Protein AF-A0A6G3ZUH9-F1 (afdb_monomer)

Radius of gyration: 16.76 Å; Cα contacts (8 Å, |Δi|>4): 23; chains: 1; bounding box: 44×18×41 Å

Organism: NCBI:txid2678564

pLDDT: mean 80.83, std 11.2, range [54.16, 93.69]

Sequence (65 aa):
MICAKRFDNLEQEAETDPLTGLANRRTLETVFANMKETSDRFSILMIDIDHFKVVNDTFGHGLGD

InterPro domains:
  IPR000160 GGDEF domain [PF00990] (14-65)
  IPR000160 GGDEF domain [PS508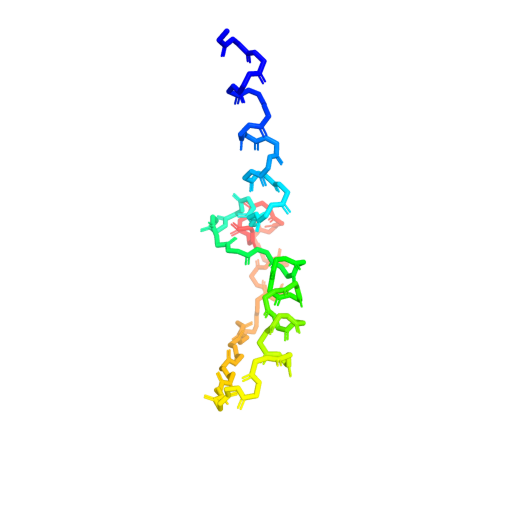87] (40-65)
  IPR000160 GGDEF domain [TIGR00254] (10-65)
  IPR029787 Nucleotide cyclase [SSF55073] (19-65)
  IPR043128 Reverse transcriptase/Diguanylate cyclase domain [G3DSA:3.30.70.270] (3-65)
  IPR050469 Diguanylate cyclase Dgc-like, bacteria [PTHR45138] (5-65)

Foldseek 3Di:
DVVVVVVVVVVQVVQADPVPSHGDPVVVVVVVVVVVVVPDDDDDDDDDDPPLVVVCVPVPVVVSD

Mean predicted aligned error: 8.19 Å

Structure (mmCIF, N/CA/C/O backbone):
data_AF-A0A6G3ZUH9-F1
#
_entry.id   AF-A0A6G3ZUH9-F1
#
loop_
_atom_site.group_PDB
_atom_site.id
_atom_site.type_symbol
_atom_site.label_atom_id
_atom_site.label_alt_id
_atom_site.label_comp_id
_atom_site.label_asym_id
_atom_site.label_entity_id
_atom_site.label_seq_id
_atom_site.pdbx_PDB_ins_code
_atom_site.Cartn_x
_atom_site.Cartn_y
_atom_site.Cartn_z
_atom_site.occupancy
_atom_site.B_iso_or_equiv
_atom_site.auth_seq_id
_atom_site.auth_comp_id
_atom_site.auth_asym_id
_atom_site.auth_atom_id
_atom_site.pdbx_PDB_model_num
ATOM 1 N N . MET A 1 1 ? 28.838 -8.895 9.493 1.00 56.72 1 MET A N 1
ATOM 2 C CA . MET A 1 1 ? 27.480 -9.488 9.528 1.00 56.72 1 MET A CA 1
ATOM 3 C C . MET A 1 1 ? 26.399 -8.530 10.051 1.00 56.72 1 MET A C 1
ATOM 5 O O . MET A 1 1 ? 25.280 -8.617 9.578 1.00 56.72 1 MET A O 1
ATOM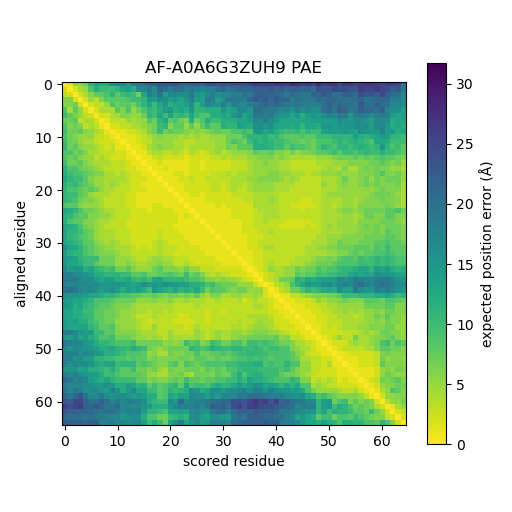 9 N N . ILE A 1 2 ? 26.701 -7.586 10.959 1.00 60.28 2 ILE A N 1
ATOM 10 C CA . ILE A 1 2 ? 25.706 -6.631 11.506 1.00 60.28 2 ILE A CA 1
ATOM 11 C C . ILE A 1 2 ? 25.270 -5.552 10.491 1.00 60.28 2 ILE A C 1
ATOM 13 O O . ILE A 1 2 ? 24.102 -5.182 10.474 1.00 60.28 2 ILE A O 1
ATOM 17 N N . CYS A 1 3 ? 26.165 -5.070 9.619 1.00 64.94 3 CYS A N 1
ATOM 18 C CA . CYS A 1 3 ? 25.811 -4.035 8.636 1.00 64.94 3 CYS A CA 1
ATOM 19 C C . CYS A 1 3 ? 24.877 -4.535 7.526 1.00 64.94 3 CYS A C 1
ATOM 21 O O . CYS A 1 3 ? 23.971 -3.804 7.158 1.00 64.94 3 CYS A O 1
ATOM 23 N N . ALA A 1 4 ? 25.058 -5.772 7.046 1.00 63.62 4 ALA A N 1
ATOM 24 C CA . ALA A 1 4 ? 24.192 -6.362 6.018 1.00 63.62 4 ALA A CA 1
ATOM 25 C C . ALA A 1 4 ? 22.743 -6.473 6.516 1.00 63.62 4 ALA A C 1
ATOM 27 O O . ALA A 1 4 ? 21.839 -5.925 5.912 1.00 63.62 4 ALA A O 1
ATOM 28 N N . LYS A 1 5 ? 22.556 -7.013 7.726 1.00 63.88 5 LYS A N 1
ATOM 29 C CA . LYS A 1 5 ? 21.232 -7.185 8.339 1.00 63.88 5 LYS A CA 1
ATOM 30 C C . LYS A 1 5 ? 20.500 -5.865 8.623 1.00 63.88 5 LYS A C 1
ATOM 32 O O . LYS A 1 5 ? 19.279 -5.825 8.653 1.00 63.88 5 LYS A O 1
ATOM 37 N N . ARG A 1 6 ? 21.247 -4.781 8.867 1.00 64.88 6 ARG A N 1
ATOM 38 C CA . ARG A 1 6 ? 20.677 -3.429 8.996 1.00 64.88 6 ARG A CA 1
ATOM 39 C C . ARG A 1 6 ? 20.266 -2.851 7.647 1.00 64.88 6 ARG A C 1
ATOM 41 O O . ARG A 1 6 ? 19.294 -2.115 7.604 1.00 64.88 6 ARG A O 1
ATOM 48 N N . PHE A 1 7 ? 21.003 -3.170 6.589 1.00 72.50 7 PHE A N 1
ATOM 49 C CA . PHE A 1 7 ? 20.662 -2.762 5.231 1.00 72.50 7 PHE A CA 1
ATOM 50 C C . PHE A 1 7 ? 19.395 -3.474 4.751 1.00 72.50 7 PHE A C 1
ATOM 52 O O . PHE A 1 7 ? 18.473 -2.802 4.311 1.00 72.50 7 PHE A O 1
ATOM 59 N N . ASP A 1 8 ? 19.308 -4.788 4.971 1.00 70.62 8 ASP A N 1
ATOM 60 C CA . ASP A 1 8 ? 18.143 -5.602 4.597 1.00 70.62 8 ASP A CA 1
ATOM 61 C C . ASP A 1 8 ? 16.853 -5.111 5.284 1.00 70.62 8 ASP A C 1
ATOM 63 O O . ASP A 1 8 ? 15.799 -5.018 4.662 1.00 70.62 8 ASP A O 1
ATOM 67 N N . ASN A 1 9 ? 16.936 -4.737 6.568 1.00 72.94 9 ASN A N 1
ATOM 68 C CA . ASN A 1 9 ? 15.791 -4.184 7.296 1.00 72.94 9 ASN A CA 1
ATOM 69 C C . ASN A 1 9 ? 15.371 -2.805 6.772 1.00 72.94 9 ASN A C 1
ATOM 71 O O . ASN A 1 9 ? 14.181 -2.528 6.684 1.00 72.94 9 ASN A O 1
ATOM 75 N N . LEU A 1 10 ? 16.335 -1.942 6.436 1.00 77.06 10 LEU A N 1
ATOM 76 C CA . LEU A 1 10 ? 16.045 -0.613 5.888 1.00 77.06 10 LEU A CA 1
ATOM 77 C C . LEU A 1 10 ? 15.418 -0.707 4.497 1.00 77.06 10 LEU A C 1
ATOM 79 O O . LEU A 1 10 ? 14.560 0.101 4.159 1.00 77.06 10 LEU A O 1
ATOM 83 N N . GLU A 1 11 ? 15.843 -1.684 3.701 1.00 78.12 11 GLU A N 1
ATOM 84 C CA . GLU A 1 11 ? 15.267 -1.962 2.390 1.00 78.12 11 GLU A CA 1
ATOM 85 C C . GLU A 1 11 ? 13.829 -2.477 2.533 1.00 78.12 11 GLU A C 1
ATOM 87 O O . GLU A 1 11 ? 12.920 -1.908 1.934 1.00 78.12 11 GLU A O 1
ATOM 92 N N . GLN A 1 12 ? 13.582 -3.436 3.433 1.00 76.75 12 GLN A N 1
ATOM 93 C CA . GLN A 1 12 ? 12.219 -3.893 3.723 1.00 76.75 12 GLN A CA 1
ATOM 94 C C . GLN A 1 12 ? 11.309 -2.779 4.254 1.00 76.75 12 GLN A C 1
ATOM 96 O O . GLN A 1 12 ? 10.180 -2.650 3.785 1.00 76.75 12 GLN A O 1
ATOM 101 N N . GLU A 1 13 ? 11.769 -1.959 5.200 1.00 77.75 13 GLU A N 1
ATOM 102 C CA . GLU A 1 13 ? 10.987 -0.828 5.722 1.00 77.75 13 GLU A CA 1
ATOM 103 C C . GLU A 1 13 ? 10.718 0.229 4.642 1.00 77.75 13 GLU A C 1
ATOM 105 O O . GLU A 1 13 ? 9.663 0.860 4.634 1.00 77.75 13 GLU A O 1
ATOM 110 N N . ALA A 1 14 ? 11.649 0.420 3.704 1.00 86.25 14 ALA A N 1
ATOM 111 C CA . ALA A 1 14 ? 11.463 1.339 2.589 1.00 86.25 14 ALA A CA 1
ATOM 112 C C . ALA A 1 14 ? 10.466 0.814 1.545 1.00 86.25 14 ALA A C 1
ATOM 114 O O . ALA A 1 14 ? 9.845 1.621 0.844 1.00 86.25 14 ALA A O 1
ATOM 115 N N . GLU A 1 15 ? 10.309 -0.507 1.433 1.00 92.12 15 GLU A N 1
ATOM 116 C CA . GLU A 1 15 ? 9.476 -1.158 0.420 1.00 92.12 15 GLU A CA 1
ATOM 117 C C . GLU A 1 15 ? 8.089 -1.587 0.913 1.00 92.12 15 GLU A C 1
ATOM 119 O O . GLU A 1 15 ? 7.180 -1.778 0.097 1.00 92.12 15 GLU A O 1
ATOM 124 N N . THR A 1 16 ? 7.896 -1.717 2.225 1.00 93.25 16 THR A N 1
ATOM 125 C CA . THR A 1 16 ? 6.657 -2.238 2.817 1.00 93.25 16 THR A CA 1
ATOM 126 C C . THR A 1 16 ? 5.890 -1.190 3.613 1.00 93.25 16 THR A C 1
ATOM 128 O O . THR A 1 16 ? 6.420 -0.152 4.007 1.00 93.25 16 THR A O 1
ATOM 131 N N . ASP A 1 17 ? 4.593 -1.421 3.767 1.00 91.31 17 ASP A N 1
ATOM 132 C CA . ASP A 1 17 ? 3.720 -0.698 4.676 1.00 91.31 17 ASP A CA 1
ATOM 133 C C . ASP A 1 17 ? 3.830 -1.341 6.072 1.00 91.31 17 ASP A C 1
ATOM 135 O O . ASP A 1 17 ? 3.629 -2.551 6.193 1.00 91.31 17 ASP A O 1
ATOM 139 N N . PRO A 1 18 ? 4.164 -0.581 7.129 1.00 84.31 18 PRO A N 1
ATOM 140 C CA . PRO A 1 18 ? 4.468 -1.149 8.445 1.00 84.31 18 PRO A CA 1
ATOM 141 C C . PRO A 1 18 ? 3.253 -1.773 9.137 1.00 84.31 18 PRO A C 1
ATOM 143 O O . PRO A 1 18 ? 3.414 -2.595 10.036 1.00 84.31 18 PRO A O 1
ATOM 146 N N . LEU A 1 19 ? 2.049 -1.379 8.730 1.00 85.69 19 LEU A N 1
ATOM 147 C CA . LEU A 1 19 ? 0.808 -1.831 9.330 1.00 85.69 19 LEU A CA 1
ATOM 148 C C . LEU A 1 19 ? 0.357 -3.180 8.753 1.00 85.69 19 LEU A C 1
ATOM 150 O O . LEU A 1 19 ? -0.083 -4.068 9.480 1.00 85.69 19 LEU A O 1
ATOM 154 N N . THR A 1 20 ? 0.506 -3.355 7.442 1.00 88.12 20 THR A N 1
ATOM 155 C CA . THR A 1 20 ? 0.024 -4.543 6.725 1.00 88.12 20 THR A CA 1
ATOM 156 C C . THR A 1 20 ? 1.137 -5.505 6.304 1.00 88.12 20 THR A C 1
ATOM 158 O O . THR A 1 20 ? 0.859 -6.659 5.978 1.00 88.12 20 THR A O 1
ATOM 161 N N . GLY A 1 21 ? 2.393 -5.050 6.274 1.00 88.94 21 GLY A N 1
ATOM 162 C CA . GLY A 1 21 ? 3.535 -5.783 5.716 1.00 88.94 21 GLY A CA 1
ATOM 163 C C . GLY A 1 21 ? 3.494 -5.935 4.189 1.00 88.94 21 GLY A C 1
ATOM 164 O O . GLY A 1 21 ? 4.342 -6.620 3.616 1.00 88.94 21 GLY A O 1
ATOM 165 N N . LEU A 1 22 ? 2.508 -5.330 3.517 1.00 92.44 22 LEU A N 1
ATOM 166 C CA . LEU A 1 22 ? 2.375 -5.362 2.062 1.00 92.44 22 LEU A CA 1
ATOM 167 C C . LEU A 1 22 ? 3.325 -4.363 1.405 1.00 92.44 22 LEU A C 1
ATOM 169 O O . LEU A 1 22 ? 3.800 -3.431 2.045 1.00 92.44 22 LEU A O 1
ATOM 173 N N . ALA A 1 23 ? 3.574 -4.526 0.104 1.00 93.38 23 ALA A N 1
ATOM 174 C CA . ALA A 1 23 ? 4.313 -3.535 -0.669 1.00 93.38 23 ALA A CA 1
ATOM 175 C C . ALA A 1 23 ? 3.619 -2.170 -0.574 1.00 93.38 23 ALA A C 1
ATOM 177 O O . ALA A 1 23 ? 2.424 -2.044 -0.852 1.00 93.38 23 ALA A O 1
ATOM 178 N N . ASN A 1 24 ? 4.374 -1.144 -0.195 1.00 93.69 24 ASN A N 1
ATOM 179 C CA . ASN A 1 24 ? 3.827 0.195 -0.095 1.00 93.69 24 ASN A CA 1
ATOM 180 C C . ASN A 1 24 ? 3.594 0.809 -1.486 1.00 93.69 24 ASN A C 1
ATOM 182 O O . ASN A 1 24 ? 3.988 0.284 -2.534 1.00 93.69 24 ASN A O 1
ATOM 186 N N . ARG A 1 25 ? 2.957 1.983 -1.491 1.00 91.81 25 ARG A N 1
ATOM 187 C CA . ARG A 1 25 ? 2.646 2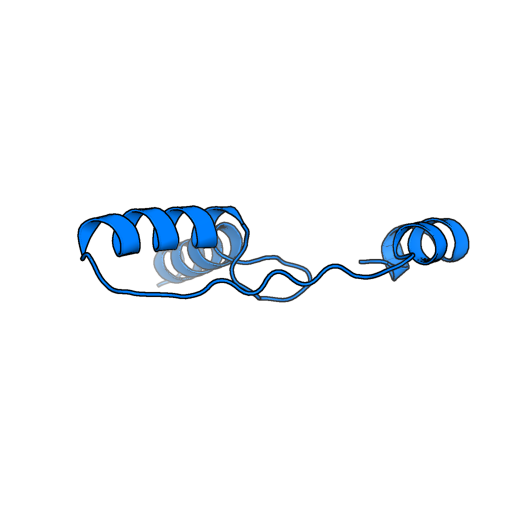.717 -2.720 1.00 91.81 25 ARG A CA 1
ATOM 188 C C . ARG A 1 25 ? 3.888 2.990 -3.581 1.00 91.81 25 ARG A C 1
ATOM 190 O O . ARG A 1 25 ? 3.797 2.912 -4.803 1.00 91.81 25 ARG A O 1
ATOM 197 N N . ARG A 1 26 ? 5.031 3.310 -2.969 1.00 91.56 26 ARG A N 1
ATOM 198 C CA . ARG A 1 26 ? 6.269 3.620 -3.698 1.00 91.56 26 ARG A CA 1
ATOM 199 C C . ARG A 1 26 ? 6.773 2.392 -4.452 1.00 91.56 26 ARG A C 1
ATOM 201 O O . ARG A 1 26 ? 7.089 2.495 -5.634 1.00 91.56 26 ARG A O 1
ATOM 208 N N . THR A 1 27 ? 6.782 1.236 -3.798 1.00 93.69 27 THR A N 1
ATOM 209 C CA . THR A 1 27 ? 7.146 -0.043 -4.419 1.00 93.69 27 THR A CA 1
ATOM 210 C C . THR A 1 27 ? 6.218 -0.372 -5.581 1.00 93.69 27 THR A C 1
ATOM 212 O O . THR A 1 27 ? 6.679 -0.737 -6.661 1.00 93.69 27 THR A O 1
ATOM 215 N N . LEU A 1 28 ? 4.910 -0.164 -5.405 1.00 91.56 28 LEU A N 1
ATOM 216 C CA . LEU A 1 28 ? 3.926 -0.357 -6.467 1.00 91.56 28 LEU A CA 1
ATOM 217 C C . LEU A 1 28 ? 4.213 0.536 -7.691 1.00 91.56 28 LEU A C 1
ATOM 219 O O . LEU A 1 28 ? 4.171 0.057 -8.823 1.00 91.56 28 LEU A O 1
ATOM 223 N N . GLU A 1 29 ? 4.545 1.813 -7.485 1.00 91.12 29 GLU A N 1
ATOM 224 C CA . GLU A 1 29 ? 4.911 2.744 -8.563 1.00 91.12 29 GLU A CA 1
ATOM 225 C C . GLU A 1 29 ? 6.168 2.289 -9.324 1.00 91.12 29 GLU A C 1
ATOM 227 O O . GLU A 1 29 ? 6.185 2.325 -10.557 1.00 91.12 29 GLU A O 1
ATOM 232 N N . THR A 1 30 ? 7.191 1.801 -8.614 1.00 91.00 30 THR A N 1
ATOM 233 C CA . THR A 1 30 ? 8.405 1.236 -9.224 1.00 91.00 30 THR A CA 1
ATOM 234 C C . THR A 1 30 ? 8.095 -0.006 -10.060 1.00 91.00 30 THR A C 1
ATOM 236 O O . THR A 1 30 ? 8.541 -0.109 -11.203 1.00 91.00 30 THR A O 1
ATOM 239 N N . VAL A 1 31 ? 7.281 -0.925 -9.536 1.00 89.44 31 VAL A N 1
ATOM 240 C CA . VAL A 1 31 ? 6.869 -2.134 -10.264 1.00 89.44 31 VAL A CA 1
ATOM 241 C C . VAL A 1 31 ? 6.076 -1.773 -11.522 1.00 89.44 31 VAL A C 1
ATOM 243 O O . VAL A 1 31 ? 6.344 -2.320 -12.591 1.00 89.44 31 VAL A O 1
ATOM 246 N N . PHE A 1 32 ? 5.160 -0.802 -11.443 1.00 88.44 32 PHE A N 1
ATOM 247 C CA . PHE A 1 32 ? 4.416 -0.332 -12.614 1.00 88.44 32 PHE A CA 1
ATOM 248 C C . PHE A 1 32 ? 5.300 0.320 -13.673 1.00 88.44 32 PHE A C 1
ATOM 250 O O . PHE A 1 32 ? 5.034 0.149 -14.863 1.00 88.44 32 PHE A O 1
ATOM 257 N N . ALA A 1 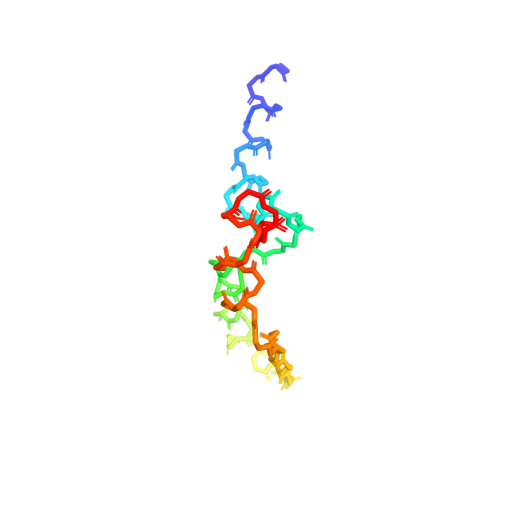33 ? 6.322 1.081 -13.272 1.00 88.56 33 ALA A N 1
ATOM 258 C CA . ALA A 1 33 ? 7.270 1.662 -14.216 1.00 88.56 33 ALA A CA 1
ATOM 259 C C . ALA A 1 33 ? 7.991 0.560 -15.008 1.00 88.56 33 ALA A C 1
ATOM 261 O O . ALA A 1 33 ? 8.003 0.613 -16.235 1.00 88.56 33 ALA A O 1
ATOM 262 N N . ASN A 1 34 ? 8.462 -0.486 -14.324 1.00 87.06 34 ASN A N 1
ATOM 263 C CA . ASN A 1 34 ? 9.127 -1.627 -14.958 1.00 87.06 34 ASN A CA 1
ATOM 264 C C . ASN A 1 34 ? 8.182 -2.413 -15.887 1.00 87.06 34 ASN A C 1
ATOM 266 O O . ASN A 1 34 ? 8.551 -2.749 -17.008 1.00 87.06 34 ASN A O 1
ATOM 270 N N . MET A 1 35 ? 6.936 -2.663 -15.465 1.00 85.94 35 MET A N 1
ATOM 271 C CA . MET A 1 35 ? 5.941 -3.377 -16.285 1.00 85.94 35 MET A CA 1
ATOM 272 C C . MET A 1 35 ? 5.539 -2.610 -17.552 1.00 85.94 35 MET A C 1
ATOM 274 O O . MET A 1 35 ? 5.184 -3.215 -18.562 1.00 85.94 35 MET A O 1
ATOM 278 N N . LYS A 1 36 ? 5.592 -1.271 -17.533 1.00 80.81 36 LYS A N 1
ATOM 279 C CA . LYS A 1 36 ? 5.357 -0.463 -18.740 1.00 80.81 36 LYS A CA 1
ATOM 280 C C . LYS A 1 36 ? 6.449 -0.659 -19.789 1.00 80.81 36 LYS A C 1
ATOM 282 O O . LYS A 1 36 ? 6.152 -0.550 -20.976 1.00 80.81 36 LYS A O 1
ATOM 287 N N . GLU A 1 37 ? 7.680 -0.950 -19.376 1.00 81.81 37 GLU A N 1
ATOM 288 C CA . GLU A 1 37 ? 8.796 -1.175 -20.298 1.00 81.81 37 GLU A CA 1
ATOM 289 C C . GLU A 1 37 ? 8.733 -2.558 -20.962 1.00 81.81 37 GLU A C 1
ATOM 291 O O . GLU A 1 37 ? 9.148 -2.700 -22.112 1.00 81.81 37 GLU A O 1
ATOM 296 N N . THR A 1 38 ? 8.153 -3.567 -20.300 1.00 79.50 38 THR A N 1
ATOM 297 C CA . THR A 1 38 ? 8.103 -4.946 -20.821 1.00 79.50 38 THR A CA 1
ATOM 298 C C . THR A 1 38 ? 6.960 -5.215 -21.809 1.00 79.50 38 THR A C 1
ATOM 300 O O . THR A 1 38 ? 6.927 -6.276 -22.424 1.00 79.50 38 THR A O 1
ATOM 303 N N . SER A 1 39 ? 6.054 -4.25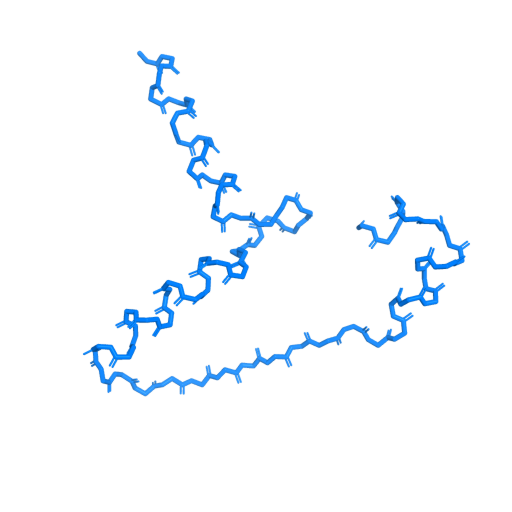1 -22.042 1.00 74.31 39 SER A N 1
ATOM 304 C CA . SER A 1 39 ? 4.859 -4.391 -22.909 1.00 74.31 39 SER A CA 1
ATOM 305 C C . SER A 1 39 ? 3.914 -5.547 -22.535 1.00 74.31 39 SER A C 1
ATOM 307 O O . SER A 1 39 ? 3.069 -5.953 -23.339 1.00 74.31 39 SER A O 1
ATOM 309 N N . ASP A 1 40 ? 4.008 -6.053 -21.306 1.00 80.81 40 ASP A N 1
ATOM 310 C CA . ASP A 1 40 ? 3.124 -7.099 -20.811 1.00 80.81 40 ASP A CA 1
ATOM 311 C C . ASP A 1 40 ? 1.719 -6.547 -20.543 1.00 80.81 40 ASP A C 1
ATOM 313 O O . ASP A 1 40 ? 1.531 -5.446 -20.018 1.00 80.81 40 ASP A O 1
ATOM 317 N N . ARG A 1 41 ? 0.689 -7.326 -20.891 1.00 85.19 41 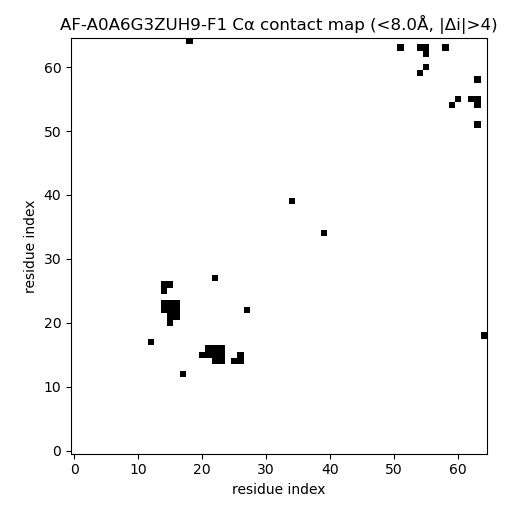ARG A N 1
ATOM 318 C CA . ARG A 1 41 ? -0.695 -6.977 -20.547 1.00 85.19 41 ARG A CA 1
ATOM 319 C C . ARG A 1 41 ? -0.955 -7.341 -19.092 1.00 85.19 41 ARG A C 1
ATOM 321 O O . ARG A 1 41 ? -0.865 -8.508 -18.727 1.00 85.19 41 ARG A O 1
ATOM 328 N N . PHE A 1 42 ? -1.366 -6.364 -18.297 1.00 85.75 42 PHE A N 1
ATO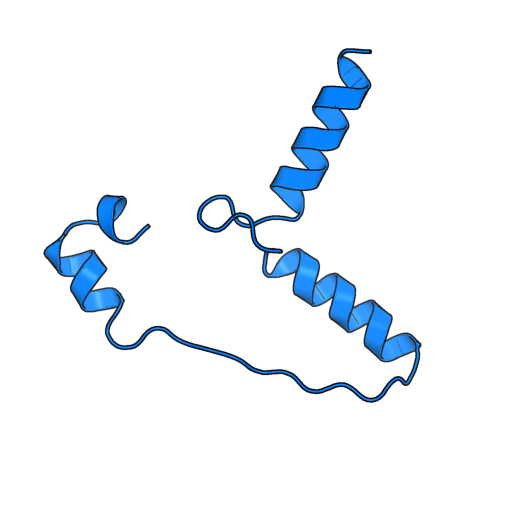M 329 C CA . PHE A 1 42 ? -1.774 -6.567 -16.910 1.00 85.75 42 PHE A CA 1
ATOM 330 C C . PHE A 1 42 ? -3.129 -5.910 -16.631 1.00 85.75 42 PHE A C 1
ATOM 332 O O . PHE A 1 42 ? -3.673 -5.160 -17.443 1.00 85.75 42 PHE A O 1
ATOM 339 N N . SER A 1 43 ? -3.701 -6.217 -15.472 1.00 89.62 43 SER A N 1
ATOM 340 C CA . SER A 1 43 ? -4.911 -5.584 -14.947 1.00 89.62 43 SER A CA 1
ATOM 341 C C . SER A 1 43 ? -4.654 -5.129 -13.516 1.00 89.62 43 SER A C 1
ATOM 343 O O . SER A 1 43 ? -3.861 -5.744 -12.807 1.00 89.62 43 SER A O 1
ATOM 345 N N . ILE A 1 44 ? -5.311 -4.047 -13.105 1.00 89.00 44 ILE A N 1
ATOM 346 C CA . ILE A 1 44 ? -5.197 -3.484 -11.757 1.00 89.00 44 ILE A CA 1
ATOM 347 C C . ILE A 1 44 ? -6.555 -3.615 -11.078 1.00 89.00 44 ILE A C 1
ATOM 349 O O . ILE A 1 44 ? -7.569 -3.217 -11.651 1.00 89.00 44 ILE A O 1
ATOM 353 N N . LEU A 1 45 ? -6.558 -4.129 -9.851 1.00 92.19 45 LEU A N 1
ATOM 354 C CA . LEU A 1 45 ? -7.696 -4.051 -8.946 1.00 92.19 45 LEU A CA 1
ATOM 355 C C . LEU A 1 45 ? -7.341 -3.081 -7.818 1.00 92.19 45 LEU A C 1
ATOM 357 O O . LEU A 1 45 ? -6.314 -3.245 -7.164 1.00 92.19 45 LEU A O 1
ATOM 361 N N . MET A 1 46 ? -8.191 -2.081 -7.605 1.00 91.06 46 MET A N 1
ATOM 362 C CA . MET A 1 46 ? -8.080 -1.142 -6.494 1.00 91.06 46 MET A CA 1
ATOM 363 C C . MET A 1 46 ? -9.250 -1.387 -5.546 1.00 91.06 46 MET A C 1
ATOM 365 O O . MET A 1 46 ? -10.393 -1.472 -5.993 1.00 91.06 46 MET A O 1
ATOM 369 N N . ILE A 1 47 ? -8.945 -1.530 -4.261 1.00 90.88 47 ILE A N 1
ATOM 370 C CA . ILE A 1 47 ? -9.915 -1.803 -3.201 1.00 90.88 47 ILE A CA 1
ATOM 371 C C . ILE A 1 47 ? -9.823 -0.645 -2.210 1.00 90.88 47 ILE A C 1
ATOM 373 O O . ILE A 1 47 ? -8.718 -0.246 -1.846 1.00 90.88 47 ILE A O 1
ATOM 377 N N . ASP A 1 48 ? -10.971 -0.115 -1.807 1.00 89.25 48 ASP A N 1
ATOM 378 C CA . ASP A 1 48 ? -11.098 0.927 -0.788 1.00 89.25 48 ASP A CA 1
ATOM 379 C C . ASP A 1 48 ? -11.944 0.395 0.375 1.00 89.25 48 ASP A C 1
ATOM 381 O O . ASP A 1 48 ? -12.832 -0.437 0.163 1.00 89.25 48 ASP A O 1
ATOM 385 N N . ILE A 1 49 ? -11.647 0.832 1.601 1.00 88.75 49 ILE A N 1
ATOM 386 C CA . ILE A 1 49 ? -12.412 0.438 2.790 1.00 88.75 49 ILE A CA 1
ATOM 387 C C . ILE A 1 49 ? -13.479 1.500 3.051 1.00 88.75 49 ILE A C 1
ATOM 389 O O . ILE A 1 49 ? -13.187 2.602 3.523 1.00 88.75 49 ILE A O 1
ATOM 393 N N . ASP A 1 50 ? -14.735 1.140 2.802 1.00 87.25 50 ASP A N 1
ATOM 394 C CA . ASP A 1 50 ? -15.869 2.029 3.036 1.00 87.25 50 ASP A CA 1
ATOM 395 C C . ASP A 1 50 ? -15.965 2.464 4.507 1.00 87.25 50 ASP A C 1
ATOM 397 O O . ASP A 1 50 ? -15.775 1.681 5.440 1.00 87.25 50 ASP A O 1
ATOM 401 N N . HIS A 1 51 ? -16.312 3.735 4.724 1.00 84.00 51 HIS A N 1
ATOM 402 C CA . HIS A 1 51 ? -16.545 4.326 6.050 1.00 84.00 51 HIS A CA 1
ATOM 403 C C . HIS A 1 51 ? -15.374 4.224 7.049 1.00 84.00 51 HIS A C 1
ATOM 405 O O . HIS A 1 51 ? -15.571 4.467 8.241 1.00 84.00 51 HIS A O 1
ATOM 411 N N . PHE A 1 52 ? -14.145 3.971 6.591 1.00 82.94 52 PHE A N 1
ATOM 412 C CA . PHE A 1 52 ? -12.969 3.831 7.460 1.00 82.94 52 PHE A CA 1
ATOM 413 C C . PHE A 1 52 ? -12.700 5.056 8.350 1.00 82.94 52 PHE A C 1
ATOM 415 O O . PHE A 1 52 ? -12.246 4.944 9.488 1.00 82.94 52 PHE A O 1
ATOM 422 N N . LYS A 1 53 ? -13.073 6.248 7.874 1.00 81.19 53 LYS A N 1
ATOM 423 C CA . LYS A 1 53 ? -13.013 7.480 8.665 1.00 81.19 53 LYS A CA 1
ATOM 424 C C . LYS A 1 53 ? -13.874 7.419 9.933 1.00 81.19 53 LYS A C 1
ATOM 426 O O . LYS A 1 53 ? -13.427 7.869 10.975 1.00 81.19 53 LYS A O 1
ATOM 431 N N . VAL A 1 54 ? -15.066 6.819 9.871 1.00 83.62 54 VAL A N 1
ATOM 432 C CA . VAL A 1 54 ? -15.960 6.686 11.037 1.00 83.62 54 VAL A CA 1
ATOM 433 C C . VAL A 1 54 ? -15.329 5.794 12.103 1.00 83.62 54 VAL A C 1
ATOM 435 O O . VAL A 1 54 ? -15.454 6.083 13.289 1.00 83.62 54 VAL A O 1
ATOM 438 N N . VAL A 1 55 ? -14.621 4.739 11.690 1.00 83.19 55 VAL A N 1
ATOM 439 C CA . VAL A 1 55 ? -13.871 3.863 12.602 1.00 83.19 55 VAL A CA 1
ATOM 440 C C . VAL A 1 55 ? -12.769 4.661 13.301 1.00 83.19 55 VAL A C 1
ATOM 442 O O . VAL A 1 55 ? -12.731 4.692 14.529 1.00 83.19 55 VAL A O 1
ATOM 445 N N . ASN A 1 56 ? -11.949 5.383 12.533 1.00 80.00 56 ASN A N 1
ATOM 446 C CA . ASN A 1 56 ? -10.895 6.249 13.069 1.00 80.00 56 ASN A CA 1
ATOM 447 C C . ASN A 1 56 ? -11.433 7.333 14.022 1.00 80.00 56 ASN A C 1
ATOM 449 O O . ASN A 1 56 ? -10.863 7.559 15.088 1.00 80.00 56 ASN A O 1
ATOM 453 N N . ASP A 1 57 ? -12.561 7.955 13.675 1.00 81.31 57 ASP A N 1
ATOM 454 C CA . ASP A 1 57 ? -13.198 9.005 14.474 1.00 81.31 57 ASP A CA 1
ATOM 455 C C . ASP A 1 57 ? -13.849 8.449 15.762 1.00 81.31 57 ASP A C 1
ATOM 457 O O . ASP A 1 57 ? -13.939 9.157 16.764 1.00 81.31 57 ASP A O 1
ATOM 461 N N . THR A 1 58 ? -14.292 7.183 15.759 1.00 82.69 58 THR A N 1
ATOM 462 C CA . THR A 1 58 ? -14.981 6.537 16.897 1.00 82.69 58 THR A CA 1
ATOM 463 C C . THR A 1 58 ? -14.011 5.902 17.892 1.00 82.69 58 THR A C 1
ATOM 465 O O . THR A 1 58 ? -14.227 5.982 19.101 1.00 82.69 58 THR A O 1
ATOM 468 N N . PHE A 1 59 ? -12.956 5.253 17.399 1.00 75.62 59 PHE A N 1
ATOM 469 C CA . PHE A 1 59 ? -12.039 4.460 18.223 1.00 75.62 59 PHE A CA 1
ATOM 470 C C . PHE A 1 59 ? -10.682 5.143 18.457 1.00 75.62 59 PHE A C 1
ATOM 472 O O . PHE A 1 59 ? -9.885 4.667 19.265 1.00 75.62 59 PHE A O 1
ATOM 479 N N . GLY A 1 60 ? -10.446 6.293 17.817 1.00 64.56 60 GLY A N 1
ATOM 480 C CA . GLY A 1 60 ? -9.164 6.991 17.829 1.00 64.56 60 GLY A CA 1
ATOM 481 C C . GLY A 1 60 ? -8.149 6.343 16.882 1.00 64.56 60 GLY A C 1
ATOM 482 O O . GLY A 1 60 ? -8.211 5.146 16.604 1.00 64.56 60 GLY A O 1
ATOM 483 N N . HIS A 1 61 ? -7.186 7.141 16.407 1.00 60.62 61 HIS A N 1
ATOM 484 C CA . HIS A 1 61 ? -6.230 6.749 15.359 1.00 60.62 61 HIS A CA 1
ATOM 485 C C . HIS A 1 61 ? -5.476 5.436 15.626 1.00 60.62 61 HIS A C 1
ATOM 487 O O . HIS A 1 61 ? -5.189 4.715 14.688 1.00 60.62 61 HIS A O 1
ATOM 493 N N . GLY A 1 62 ? -5.212 5.079 16.887 1.00 58.81 62 GLY A N 1
ATOM 494 C CA . GLY A 1 62 ? -4.450 3.867 17.215 1.00 58.81 62 GLY A CA 1
ATOM 495 C C . GLY A 1 62 ? -5.207 2.539 17.078 1.00 58.81 62 GLY A C 1
ATOM 496 O O . GLY A 1 62 ? -4.601 1.496 17.289 1.00 58.81 62 GLY A O 1
ATOM 497 N N . LEU A 1 63 ? -6.517 2.55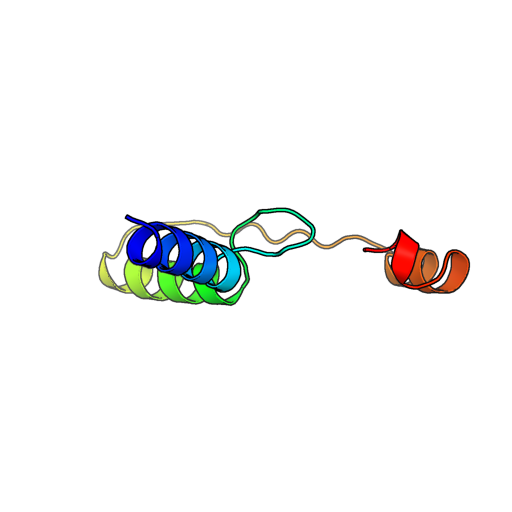7 16.800 1.00 56.50 63 LEU A N 1
ATOM 498 C CA . LEU A 1 63 ? -7.324 1.350 16.539 1.00 56.50 63 LEU A CA 1
ATOM 499 C C . LEU A 1 63 ? -7.743 1.214 15.069 1.00 56.50 63 LEU A C 1
ATOM 501 O O . LEU A 1 63 ? -8.228 0.154 14.680 1.00 56.50 63 LEU A O 1
ATOM 505 N N . GLY A 1 64 ? -7.618 2.293 14.292 1.00 54.16 64 GLY A N 1
ATOM 506 C CA . GLY A 1 64 ?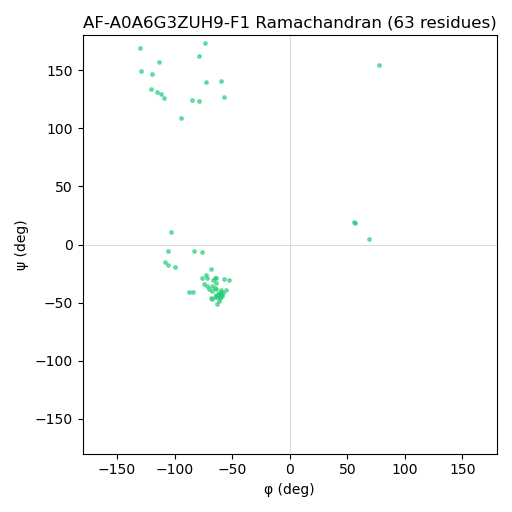 -7.820 2.302 12.845 1.00 54.16 64 GLY A CA 1
ATOM 507 C C . GLY A 1 64 ? -6.509 2.333 12.062 1.00 54.16 64 GLY A C 1
ATOM 508 O O . GLY A 1 64 ? -6.557 2.568 10.861 1.00 54.16 64 GLY A O 1
ATOM 509 N N . ASP A 1 65 ? -5.377 2.131 12.739 1.00 58.53 65 ASP A N 1
ATOM 510 C CA . ASP A 1 65 ? -4.195 1.529 12.131 1.00 58.53 65 ASP A CA 1
ATOM 511 C C . ASP A 1 65 ? -4.489 0.024 11.993 1.00 58.53 65 ASP A C 1
ATOM 513 O O . ASP A 1 65 ? -4.573 -0.680 13.026 1.00 58.53 65 ASP A O 1
#

Secondary structure (DSSP, 8-state):
-HHHHHHHHHHHHHHB-TTT-SBPHHHHHHHHHHHHHTT----------TTHHHHHHHH-GGG--

Solvent-accessible surface area (backbone atoms only — not comparable to full-atom values): 4150 Å² total; per-residue (Å²): 118,71,66,61,59,53,49,54,50,53,51,48,59,70,35,29,31,92,89,76,69,42,74,22,72,68,42,50,52,54,52,51,56,55,45,65,74,68,72,63,91,81,85,86,87,86,85,81,74,83,69,51,66,59,50,26,73,73,65,36,65,87,67,60,104